Protein AF-A0AAE4SJR0-F1 (afdb_monomer)

Structure (mmCIF, N/CA/C/O backbone):
data_AF-A0AAE4SJR0-F1
#
_entry.id   AF-A0AAE4SJR0-F1
#
loop_
_atom_site.group_PDB
_atom_site.id
_atom_site.type_symbol
_atom_site.label_atom_id
_atom_site.label_alt_id
_atom_site.label_comp_id
_atom_site.label_asym_id
_atom_site.label_ent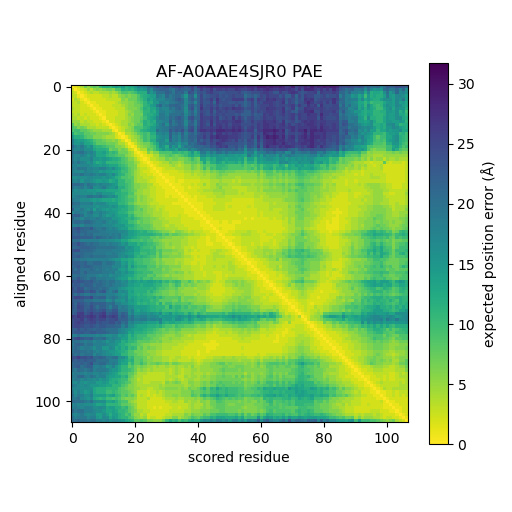ity_id
_atom_site.label_seq_id
_atom_site.pdbx_PDB_ins_code
_atom_site.Cartn_x
_atom_site.Cartn_y
_atom_site.Cartn_z
_atom_site.occupancy
_atom_site.B_iso_or_equiv
_atom_site.auth_seq_id
_atom_site.auth_comp_id
_atom_site.auth_asym_id
_atom_site.auth_atom_id
_atom_site.pdbx_PDB_model_num
ATOM 1 N N . MET A 1 1 ? 57.346 19.054 -20.041 1.00 61.75 1 MET A N 1
ATOM 2 C CA . MET A 1 1 ? 56.323 18.971 -18.970 1.00 61.75 1 MET A CA 1
ATOM 3 C C . MET A 1 1 ? 54.890 18.909 -19.512 1.00 61.75 1 MET A C 1
ATOM 5 O O . MET A 1 1 ? 54.200 17.954 -19.190 1.00 61.75 1 MET A O 1
ATOM 9 N N . ARG A 1 2 ? 54.453 19.810 -20.414 1.00 67.00 2 ARG A N 1
ATOM 10 C CA . ARG A 1 2 ? 53.078 19.798 -20.976 1.00 67.00 2 ARG A CA 1
ATOM 11 C C . ARG A 1 2 ? 52.681 18.487 -21.685 1.00 67.00 2 ARG A C 1
ATOM 13 O O . ARG A 1 2 ? 51.604 17.973 -21.429 1.00 67.00 2 ARG A O 1
ATOM 20 N N . LYS A 1 3 ? 53.568 17.889 -22.496 1.00 66.94 3 LYS A N 1
ATOM 21 C CA . LYS A 1 3 ? 53.302 16.610 -23.199 1.00 66.94 3 LYS A CA 1
ATOM 22 C C . LYS A 1 3 ? 53.139 15.403 -22.258 1.00 66.94 3 LYS A C 1
ATOM 24 O O . LYS A 1 3 ? 52.330 14.530 -22.532 1.00 66.94 3 LYS A O 1
ATOM 29 N N . ILE A 1 4 ? 53.881 15.382 -21.148 1.00 75.19 4 ILE A N 1
ATOM 30 C CA . ILE A 1 4 ? 53.828 14.305 -20.143 1.00 75.19 4 ILE A CA 1
ATOM 31 C C . ILE A 1 4 ? 52.524 14.401 -19.342 1.00 75.19 4 ILE A C 1
ATOM 33 O O . ILE A 1 4 ? 51.859 13.396 -19.136 1.00 75.19 4 ILE A O 1
ATOM 37 N N . SER A 1 5 ? 52.107 15.618 -18.977 1.00 74.00 5 SER A N 1
ATOM 38 C CA . SER A 1 5 ? 50.812 15.857 -18.327 1.00 74.00 5 SER A CA 1
ATOM 39 C C . SER A 1 5 ? 49.627 15.434 -19.209 1.00 74.00 5 SER A C 1
ATOM 41 O O . SER A 1 5 ? 48.727 14.762 -18.718 1.00 74.00 5 SER A O 1
ATOM 43 N N . PHE A 1 6 ? 49.661 15.719 -20.518 1.00 78.69 6 PHE A N 1
ATOM 44 C CA . PHE A 1 6 ? 48.641 15.231 -21.460 1.00 78.69 6 PHE A CA 1
ATOM 45 C C . PHE A 1 6 ? 48.591 13.696 -21.556 1.00 78.69 6 PHE A C 1
ATOM 47 O O . PHE A 1 6 ? 47.505 13.126 -21.612 1.00 78.69 6 PHE A O 1
ATOM 54 N N . LEU A 1 7 ? 49.748 13.027 -21.534 1.00 79.88 7 LEU A N 1
ATOM 55 C CA . LEU A 1 7 ? 49.841 11.563 -21.524 1.00 79.88 7 LEU A CA 1
ATOM 56 C C . LEU A 1 7 ? 49.235 10.952 -20.255 1.00 79.88 7 LEU A C 1
ATOM 58 O O . LEU A 1 7 ? 48.487 9.986 -20.352 1.00 79.88 7 LEU A O 1
ATOM 62 N N . PHE A 1 8 ? 49.493 11.543 -19.085 1.00 81.12 8 PHE A N 1
ATOM 63 C CA . PHE A 1 8 ? 48.879 11.099 -17.830 1.00 81.12 8 PHE A CA 1
ATOM 64 C C . PHE A 1 8 ? 47.358 11.299 -17.813 1.00 81.12 8 PHE A C 1
ATOM 66 O O . PHE A 1 8 ? 46.650 10.422 -17.332 1.00 81.12 8 PHE A O 1
ATOM 73 N N . ILE A 1 9 ? 46.846 12.399 -18.374 1.00 82.19 9 ILE A N 1
ATOM 74 C CA . ILE A 1 9 ? 45.397 12.654 -18.466 1.00 82.19 9 ILE A CA 1
ATOM 75 C C . ILE A 1 9 ? 44.715 11.640 -19.396 1.00 82.19 9 ILE A C 1
ATOM 77 O O . ILE A 1 9 ? 43.669 11.103 -19.043 1.00 82.19 9 ILE A O 1
ATOM 81 N N . LEU A 1 10 ? 45.316 11.334 -20.551 1.00 81.69 10 LEU A N 1
ATOM 82 C CA . LEU A 1 10 ? 44.796 10.322 -21.478 1.00 81.69 10 LEU A CA 1
ATOM 83 C C . LEU A 1 10 ? 44.815 8.915 -20.866 1.00 81.69 10 LEU A C 1
ATOM 85 O O . LEU A 1 10 ? 43.839 8.180 -21.001 1.00 81.69 10 LEU A O 1
ATOM 89 N N . LEU A 1 11 ? 45.887 8.561 -20.149 1.00 82.81 11 LEU A N 1
ATOM 90 C CA . LEU A 1 11 ? 45.973 7.285 -19.438 1.00 82.81 11 LEU A CA 1
ATOM 91 C C . LEU A 1 11 ? 44.891 7.192 -18.349 1.00 82.81 11 LEU A C 1
ATOM 93 O O . LEU A 1 11 ? 44.203 6.181 -18.249 1.00 82.81 11 LEU A O 1
ATOM 97 N N . PHE A 1 12 ? 44.678 8.267 -17.586 1.00 78.75 12 PHE A N 1
ATOM 98 C CA . PHE A 1 12 ? 43.661 8.317 -16.533 1.00 78.75 12 PHE A CA 1
ATOM 99 C C . PHE A 1 12 ? 42.233 8.196 -17.089 1.00 78.75 12 PHE A C 1
ATOM 101 O O . PHE A 1 12 ? 41.409 7.496 -16.509 1.00 78.75 12 PHE A O 1
ATOM 108 N N . PHE A 1 13 ? 41.951 8.794 -18.252 1.00 77.44 13 PHE A N 1
ATOM 109 C CA . PHE A 1 13 ? 40.648 8.671 -18.919 1.00 77.44 13 PHE A CA 1
ATOM 110 C C . PHE A 1 13 ? 40.364 7.252 -19.442 1.00 77.44 13 PHE A C 1
ATOM 112 O O . PHE A 1 13 ? 39.208 6.853 -19.527 1.00 77.44 13 PHE A O 1
ATOM 119 N N . SER A 1 14 ? 41.403 6.469 -19.758 1.00 77.69 14 SER A N 1
ATOM 120 C CA . SER A 1 14 ? 41.259 5.071 -20.202 1.00 77.69 14 SER A CA 1
ATOM 121 C C . SER A 1 14 ? 41.014 4.064 -19.068 1.00 77.69 14 SER A C 1
ATOM 123 O O . SER A 1 14 ? 40.608 2.937 -19.330 1.00 77.69 14 SER A O 1
ATOM 125 N N . LEU A 1 15 ? 41.235 4.470 -17.811 1.00 79.69 15 LEU A N 1
ATOM 126 C CA . LEU A 1 15 ? 41.018 3.653 -16.609 1.00 79.69 15 LEU A CA 1
ATOM 127 C C . LEU A 1 15 ? 39.615 3.823 -16.004 1.00 79.69 15 LEU A C 1
ATOM 129 O O . LEU A 1 15 ? 39.322 3.221 -14.971 1.00 79.69 15 LEU A O 1
ATOM 133 N N . VAL A 1 16 ? 38.746 4.632 -16.618 1.00 78.88 16 VAL A N 1
ATOM 134 C CA . VAL A 1 16 ? 37.369 4.811 -16.147 1.00 78.88 16 VAL A CA 1
ATOM 135 C C . VAL A 1 16 ? 36.545 3.579 -16.547 1.00 78.88 16 VAL A C 1
ATOM 137 O O . VAL A 1 16 ? 36.412 3.311 -17.743 1.00 78.88 16 VAL A O 1
ATOM 140 N N . PRO A 1 17 ? 35.984 2.811 -15.595 1.00 74.06 17 PRO A N 1
ATOM 141 C CA . PRO A 1 17 ? 35.117 1.688 -15.929 1.00 74.06 17 PRO A CA 1
ATOM 142 C C . PRO A 1 17 ? 33.855 2.192 -16.641 1.00 74.06 17 PRO A C 1
ATOM 144 O O . PRO A 1 17 ? 33.184 3.109 -16.165 1.00 74.06 17 PRO A O 1
ATOM 147 N N . GLN A 1 18 ? 33.529 1.593 -17.788 1.00 68.75 18 GLN A N 1
ATOM 148 C CA . GLN A 1 18 ? 32.285 1.878 -18.500 1.00 68.75 18 GLN A CA 1
ATOM 149 C C . GLN A 1 18 ? 31.124 1.201 -17.761 1.00 68.75 18 GLN A C 1
ATOM 151 O O . GLN A 1 18 ? 31.070 -0.025 -17.675 1.00 68.75 18 GLN A O 1
ATOM 156 N N . VAL A 1 19 ? 30.198 1.991 -17.215 1.00 68.12 19 VAL A N 1
ATOM 157 C CA . VAL A 1 19 ? 28.933 1.478 -16.673 1.00 68.12 19 VAL A CA 1
ATOM 158 C C . VAL A 1 19 ? 27.956 1.356 -17.837 1.00 68.12 19 VAL A C 1
ATOM 160 O O . VAL A 1 19 ? 27.576 2.358 -18.439 1.00 68.12 19 VAL A O 1
ATOM 163 N N . HIS A 1 20 ? 27.584 0.126 -18.179 1.00 68.00 20 HIS A N 1
ATOM 16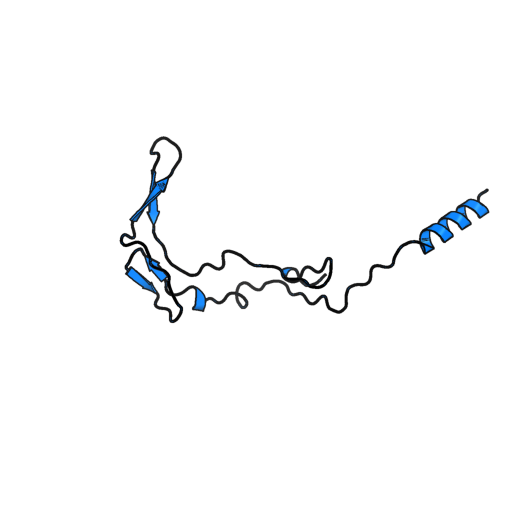4 C CA . HIS A 1 20 ? 26.528 -0.145 -19.148 1.00 68.00 20 HIS A CA 1
ATOM 165 C C . HIS A 1 20 ? 25.195 -0.270 -18.411 1.00 68.00 20 HIS A C 1
ATOM 167 O O . HIS A 1 20 ? 25.149 -0.844 -17.323 1.00 68.00 20 HIS A O 1
ATOM 173 N N . ALA A 1 21 ? 24.119 0.247 -19.008 1.00 70.06 21 ALA A N 1
ATOM 174 C CA . ALA A 1 21 ? 22.773 -0.084 -18.559 1.00 70.06 21 ALA A CA 1
ATOM 175 C C . ALA A 1 21 ? 22.585 -1.600 -18.701 1.00 70.06 21 ALA A C 1
ATOM 177 O O . ALA A 1 21 ? 22.848 -2.158 -19.772 1.00 70.06 21 ALA A O 1
ATOM 178 N N . ASP A 1 22 ? 22.192 -2.266 -17.618 1.00 78.44 22 ASP A N 1
ATOM 179 C CA . ASP A 1 22 ? 21.870 -3.687 -17.659 1.00 78.44 22 ASP A CA 1
ATOM 180 C C . ASP A 1 22 ? 20.678 -3.870 -18.612 1.00 78.44 22 ASP A C 1
ATOM 182 O O . ASP A 1 22 ? 19.628 -3.262 -18.389 1.00 78.44 22 ASP A O 1
ATOM 186 N N . PRO A 1 23 ? 20.800 -4.681 -19.678 1.00 81.75 23 PRO A N 1
ATOM 187 C CA . PRO A 1 23 ? 19.697 -4.907 -20.608 1.00 81.75 23 PRO A CA 1
ATOM 188 C C . PRO A 1 23 ? 18.487 -5.581 -19.944 1.00 81.75 23 PRO A C 1
ATOM 190 O O . PRO A 1 23 ? 17.411 -5.598 -20.531 1.00 81.75 23 PRO A O 1
ATOM 193 N N . SER A 1 24 ? 18.650 -6.144 -18.741 1.00 84.81 24 SER A N 1
ATOM 194 C CA . SER A 1 24 ? 17.559 -6.685 -17.929 1.00 84.81 24 SER A CA 1
ATOM 195 C C . SER A 1 24 ? 16.849 -5.640 -17.059 1.00 84.81 24 SER A C 1
ATOM 197 O O . SER A 1 24 ? 15.882 -5.984 -16.376 1.00 84.81 24 SER A O 1
ATOM 199 N N . CYS A 1 25 ? 17.294 -4.378 -17.073 1.00 86.81 25 CYS A N 1
ATOM 200 C CA . CYS A 1 25 ? 16.586 -3.287 -16.417 1.00 86.81 25 CYS A CA 1
ATOM 201 C C . CYS A 1 25 ? 15.323 -2.933 -17.206 1.00 86.81 25 CYS A C 1
ATOM 203 O O . CYS A 1 25 ? 15.336 -2.132 -18.138 1.00 86.81 25 CYS A O 1
ATOM 205 N N . GLU A 1 26 ? 14.220 -3.557 -16.815 1.00 88.06 26 GLU A N 1
ATOM 206 C CA . GLU A 1 26 ? 12.888 -3.227 -17.293 1.00 88.06 26 GLU A CA 1
ATOM 207 C C . GLU A 1 26 ? 12.112 -2.587 -16.143 1.00 88.06 26 GLU A C 1
ATOM 209 O O . GLU A 1 26 ? 11.917 -3.188 -15.085 1.00 88.06 26 GLU A O 1
ATOM 214 N N . GLY A 1 27 ? 11.694 -1.341 -16.337 1.00 88.94 27 GLY A N 1
ATOM 215 C CA . GLY A 1 27 ? 10.913 -0.608 -15.356 1.00 88.94 27 GLY A CA 1
ATOM 216 C C . GLY A 1 27 ? 9.832 0.219 -16.023 1.00 88.94 27 GLY A C 1
ATOM 217 O O . GLY A 1 27 ? 9.925 0.602 -17.187 1.00 88.94 27 GLY A O 1
ATOM 218 N N . ARG A 1 28 ? 8.780 0.497 -15.264 1.00 90.88 28 ARG A N 1
ATOM 219 C CA . ARG A 1 28 ? 7.677 1.355 -15.680 1.00 90.88 28 ARG A CA 1
ATOM 220 C C . ARG A 1 28 ? 7.221 2.174 -14.493 1.00 90.88 28 ARG A C 1
ATOM 222 O O . ARG A 1 28 ? 7.224 1.695 -13.363 1.00 90.88 28 ARG A O 1
ATOM 229 N N . PHE A 1 29 ? 6.800 3.402 -14.757 1.00 91.81 29 PHE A N 1
ATOM 230 C CA . PHE A 1 29 ? 6.199 4.203 -13.707 1.00 91.81 29 PHE A CA 1
ATOM 231 C C . PHE A 1 29 ? 4.885 3.561 -13.250 1.00 91.81 29 PHE A C 1
ATOM 233 O O . PHE A 1 29 ? 4.092 3.080 -14.067 1.00 91.81 29 PHE A O 1
ATOM 240 N N . VAL A 1 30 ? 4.674 3.550 -11.939 1.00 92.56 30 VAL A N 1
ATOM 241 C CA . VAL A 1 30 ? 3.485 2.968 -11.316 1.00 92.56 30 VAL A CA 1
ATOM 242 C C . VAL A 1 30 ? 2.239 3.733 -11.745 1.00 92.56 30 VAL A C 1
ATOM 244 O O . VAL A 1 30 ? 2.159 4.955 -11.617 1.00 92.56 30 VAL A O 1
ATOM 247 N N . ASN A 1 31 ? 1.228 3.004 -12.202 1.00 92.38 31 ASN A N 1
ATOM 248 C CA . ASN A 1 31 ? -0.091 3.531 -12.491 1.00 92.38 31 ASN A CA 1
ATOM 249 C C . ASN A 1 31 ? -1.068 3.122 -11.375 1.00 92.38 31 ASN A C 1
ATOM 251 O O . ASN A 1 31 ? -1.539 1.982 -11.355 1.00 92.38 31 ASN A O 1
ATOM 255 N N . PRO A 1 32 ? -1.456 4.045 -10.476 1.00 90.50 32 PRO A N 1
ATOM 256 C CA . PRO A 1 32 ? -2.343 3.722 -9.361 1.00 90.50 32 PRO A CA 1
ATOM 257 C C . PRO A 1 32 ? -3.743 3.283 -9.816 1.00 90.50 32 PRO A C 1
ATOM 259 O O . PRO A 1 32 ? -4.459 2.648 -9.052 1.00 90.50 32 PRO A O 1
ATOM 262 N N . ILE A 1 33 ? -4.154 3.585 -11.051 1.00 93.06 33 ILE A N 1
ATOM 263 C CA . ILE A 1 33 ? -5.469 3.197 -11.572 1.00 93.06 33 ILE A CA 1
ATOM 264 C C . ILE A 1 33 ? -5.479 1.721 -11.977 1.00 93.06 33 ILE A C 1
ATOM 266 O O . ILE A 1 33 ? -6.441 1.019 -11.678 1.00 93.06 33 ILE A O 1
ATOM 270 N N . THR A 1 34 ? -4.427 1.245 -12.648 1.00 92.94 34 THR A N 1
ATOM 271 C CA . THR A 1 34 ? -4.406 -0.099 -13.252 1.00 92.94 34 THR A CA 1
ATOM 272 C C . THR A 1 34 ? -3.603 -1.122 -12.461 1.00 92.94 34 THR A C 1
ATOM 274 O O . THR A 1 34 ? -3.895 -2.309 -12.559 1.00 92.94 34 THR A O 1
ATOM 277 N N . ASP A 1 35 ? -2.600 -0.689 -11.694 1.00 90.81 35 ASP A N 1
ATOM 278 C CA . ASP A 1 35 ? -1.689 -1.597 -10.980 1.00 90.81 35 ASP A CA 1
ATOM 279 C C . ASP A 1 35 ? -2.179 -1.953 -9.580 1.00 90.81 35 ASP A C 1
ATOM 281 O O . ASP A 1 35 ? -1.757 -2.951 -8.997 1.00 90.81 35 ASP A O 1
ATOM 285 N N . VAL A 1 36 ? -3.083 -1.143 -9.033 1.00 91.81 36 VAL A N 1
ATOM 286 C CA . VAL A 1 36 ? -3.736 -1.425 -7.761 1.00 91.81 36 VAL A CA 1
ATOM 287 C C . VAL A 1 36 ? -4.939 -2.320 -8.023 1.00 91.81 36 VAL A C 1
ATOM 289 O O . VAL A 1 36 ? -5.825 -2.000 -8.817 1.00 91.81 36 VAL A O 1
ATOM 292 N N . CYS A 1 37 ? -5.014 -3.441 -7.312 1.00 91.56 37 CYS A N 1
ATOM 293 C CA . CYS A 1 37 ? -6.209 -4.268 -7.333 1.00 91.56 37 CYS A CA 1
ATOM 294 C C . CYS A 1 37 ? -7.332 -3.597 -6.521 1.00 91.56 37 CYS A C 1
ATOM 296 O O . CYS A 1 37 ? -7.505 -3.863 -5.336 1.00 91.56 37 CYS A O 1
ATOM 298 N N . TRP A 1 38 ? -8.141 -2.750 -7.160 1.00 92.38 38 TRP A N 1
ATOM 299 C CA . TRP A 1 38 ? -9.259 -2.056 -6.501 1.00 92.38 38 TRP A CA 1
ATOM 300 C C . TRP A 1 38 ? -10.366 -2.996 -6.017 1.00 92.38 38 TRP A C 1
ATOM 302 O O . TRP A 1 38 ? -10.978 -2.759 -4.980 1.00 92.38 38 TRP A O 1
ATOM 312 N N . ARG A 1 39 ? -10.581 -4.116 -6.721 1.00 92.88 39 ARG A N 1
ATOM 313 C CA . ARG A 1 39 ? -11.445 -5.206 -6.236 1.00 92.88 39 ARG A CA 1
ATOM 314 C C . ARG A 1 39 ? -10.890 -5.819 -4.949 1.00 92.88 39 ARG A C 1
ATOM 316 O O . ARG A 1 39 ? -11.671 -6.339 -4.157 1.00 92.88 39 ARG A O 1
ATOM 323 N N . CYS A 1 40 ? -9.572 -5.751 -4.746 1.00 93.38 40 CYS A N 1
ATOM 324 C CA . CYS A 1 40 ? -8.938 -6.380 -3.606 1.00 93.38 40 CYS A CA 1
ATOM 325 C C . CYS A 1 40 ? -9.147 -5.646 -2.296 1.00 93.38 40 CYS A C 1
ATOM 327 O O . CYS A 1 40 ? -9.025 -6.288 -1.270 1.00 93.38 40 CYS A O 1
ATOM 329 N N . ILE A 1 41 ? -9.544 -4.370 -2.332 1.00 94.00 41 ILE A N 1
ATOM 330 C CA . ILE A 1 41 ? -9.890 -3.585 -1.139 1.00 94.00 41 ILE A CA 1
ATOM 331 C C . ILE A 1 41 ? -10.973 -4.275 -0.304 1.00 94.00 41 ILE A C 1
ATOM 333 O O . ILE A 1 41 ? -11.012 -4.118 0.912 1.00 94.00 41 ILE A O 1
ATOM 337 N N . PHE A 1 42 ? -11.840 -5.058 -0.941 1.00 95.00 42 PHE A N 1
ATOM 338 C CA . PHE A 1 42 ? -12.929 -5.748 -0.273 1.00 95.00 42 PHE A CA 1
ATOM 339 C C . PHE A 1 42 ? -12.504 -7.098 0.329 1.00 95.00 42 PHE A C 1
ATOM 341 O O . PHE A 1 42 ? -11.646 -7.775 -0.238 1.00 95.00 42 PHE A O 1
ATOM 348 N N . PRO A 1 43 ? -13.174 -7.553 1.404 1.00 95.00 43 PRO A N 1
ATOM 349 C CA . PRO A 1 43 ? -14.350 -6.938 2.038 1.00 95.00 43 PRO A CA 1
ATOM 350 C C . PRO A 1 43 ? -14.027 -5.684 2.866 1.00 95.00 43 PRO A C 1
ATOM 352 O O . PRO A 1 43 ? -12.959 -5.571 3.451 1.00 95.00 43 PRO A O 1
ATOM 355 N N . LEU A 1 44 ? -14.976 -4.741 2.892 1.00 94.94 44 LEU A N 1
ATOM 356 C CA . LEU A 1 44 ? -14.907 -3.516 3.695 1.00 94.94 44 LEU A CA 1
ATOM 357 C C . LEU A 1 44 ? -15.822 -3.670 4.913 1.00 94.94 44 LEU A C 1
ATOM 359 O O . LEU A 1 44 ? -17.017 -3.949 4.757 1.00 94.94 44 LEU A O 1
ATOM 363 N N . SER A 1 45 ? -15.293 -3.453 6.112 1.00 94.56 45 SER A N 1
ATOM 364 C CA . SER A 1 45 ? -16.017 -3.612 7.374 1.00 94.56 45 SER A CA 1
ATOM 365 C C . SER A 1 45 ? -15.849 -2.410 8.304 1.00 94.56 45 SER A C 1
ATOM 367 O O . SER A 1 45 ? -14.845 -1.700 8.273 1.00 94.56 45 SER A O 1
ATOM 369 N N . LEU A 1 46 ? -16.866 -2.184 9.138 1.00 94.75 46 LEU A N 1
ATOM 370 C CA . LEU A 1 46 ? -16.846 -1.258 10.267 1.00 94.75 46 LEU A CA 1
ATOM 371 C C . LEU A 1 46 ? -17.119 -2.056 11.541 1.00 94.75 46 LEU A C 1
ATOM 373 O O . LEU A 1 46 ? -18.255 -2.455 11.816 1.00 94.75 46 LEU A O 1
ATOM 377 N N . GLY A 1 47 ? -16.067 -2.327 12.311 1.00 93.38 47 GLY A N 1
ATOM 378 C CA . GLY A 1 47 ? -16.120 -3.333 13.367 1.00 93.38 47 GLY A CA 1
ATOM 379 C C . GLY A 1 47 ? -16.559 -4.694 12.810 1.00 93.38 47 GLY A C 1
ATOM 380 O O . GLY A 1 47 ? -15.990 -5.191 11.843 1.00 93.38 47 GLY A O 1
ATOM 381 N N . SER A 1 48 ? -17.604 -5.286 13.388 1.00 90.94 48 SER A N 1
ATOM 382 C CA . SER A 1 48 ? -18.137 -6.591 12.963 1.00 90.94 48 SER A CA 1
ATOM 383 C C . SER A 1 48 ? -19.102 -6.523 11.772 1.00 90.94 48 SER A C 1
ATOM 385 O O . SER A 1 48 ? -19.534 -7.561 11.269 1.00 90.94 48 SER A O 1
ATOM 387 N N . VAL A 1 49 ? -19.456 -5.321 11.307 1.00 92.62 49 VAL A N 1
ATOM 388 C CA . VAL A 1 49 ? -20.434 -5.128 10.232 1.00 92.62 49 VAL A CA 1
ATOM 389 C C . VAL A 1 49 ? -19.716 -4.989 8.894 1.00 92.62 49 VAL A C 1
ATOM 391 O O . VAL A 1 49 ? -18.971 -4.037 8.679 1.00 92.62 49 VAL A O 1
ATOM 394 N N . GLN A 1 50 ? -19.980 -5.904 7.963 1.00 92.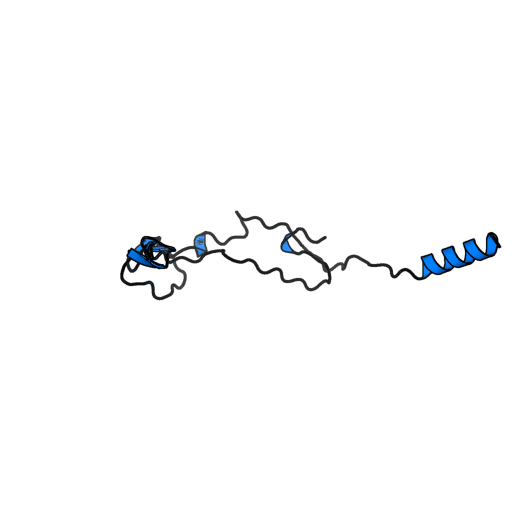25 50 GLN A N 1
ATOM 395 C CA . GLN A 1 50 ? -19.520 -5.778 6.578 1.00 92.25 50 GLN A CA 1
ATOM 396 C C . GLN A 1 50 ? -20.386 -4.759 5.828 1.00 92.25 50 GLN A C 1
ATOM 398 O O . GLN A 1 50 ? -21.592 -4.950 5.673 1.00 92.25 50 GLN A O 1
ATOM 403 N N . VAL A 1 51 ? -19.763 -3.683 5.350 1.00 94.50 51 VAL A N 1
ATOM 404 C CA . VAL A 1 51 ? -20.408 -2.612 4.569 1.00 94.50 51 VAL A CA 1
ATOM 405 C C . VAL A 1 51 ? -20.132 -2.738 3.068 1.00 94.50 51 VAL A C 1
ATOM 407 O O . VAL A 1 51 ? -20.890 -2.212 2.257 1.00 94.50 51 VAL A O 1
ATOM 410 N N . GLY A 1 52 ? -19.086 -3.474 2.685 1.00 93.94 52 GLY A N 1
ATOM 411 C CA . GLY A 1 52 ? -18.770 -3.811 1.301 1.00 93.94 52 GLY A CA 1
ATOM 412 C C . GLY A 1 52 ? -18.411 -5.285 1.174 1.00 93.94 52 GLY A C 1
ATOM 413 O O . GLY A 1 52 ? -17.512 -5.768 1.860 1.00 93.94 52 GLY A O 1
ATOM 414 N N . LYS A 1 53 ? -19.112 -6.005 0.297 1.00 92.62 53 LYS A N 1
ATOM 415 C CA . LYS A 1 53 ? -18.854 -7.429 0.052 1.00 92.62 53 LYS A CA 1
ATOM 416 C C . LYS A 1 53 ? -17.611 -7.605 -0.818 1.00 92.62 53 LYS A C 1
ATOM 418 O O . LYS A 1 53 ? -17.408 -6.847 -1.762 1.00 92.62 53 LYS A O 1
ATOM 423 N N . GLY A 1 54 ? -16.826 -8.632 -0.522 1.00 91.94 54 GLY A N 1
ATOM 424 C CA . GLY A 1 54 ? -15.690 -9.072 -1.322 1.00 91.94 54 GLY A CA 1
ATOM 425 C C . GLY A 1 54 ? -15.550 -10.583 -1.250 1.00 91.94 54 GLY A C 1
ATOM 426 O O . GLY A 1 54 ? -16.009 -11.201 -0.294 1.00 91.94 54 GLY A O 1
ATOM 427 N N . ASP A 1 55 ? -14.909 -11.160 -2.262 1.00 91.81 55 ASP A N 1
ATOM 428 C CA . ASP A 1 55 ? -14.690 -12.611 -2.348 1.00 91.81 55 ASP A CA 1
ATOM 429 C C . ASP A 1 55 ? -13.320 -13.026 -1.781 1.00 91.81 55 ASP A C 1
ATOM 431 O O . ASP A 1 55 ? -12.930 -14.190 -1.861 1.00 91.81 55 ASP A O 1
ATOM 435 N N . LEU A 1 56 ? -12.550 -12.062 -1.274 1.00 92.06 56 LEU A N 1
ATOM 436 C CA . LEU A 1 56 ? -11.211 -12.280 -0.742 1.00 92.06 56 LEU A CA 1
ATOM 437 C C . LEU A 1 56 ? -11.250 -12.620 0.748 1.00 92.06 56 LEU A C 1
ATOM 439 O O . LEU A 1 56 ? -12.196 -12.241 1.443 1.00 92.06 56 LEU A O 1
ATOM 443 N N . PRO A 1 57 ? -10.221 -13.326 1.247 1.00 90.88 57 PRO A N 1
ATOM 444 C CA . PRO A 1 57 ? -10.115 -13.625 2.664 1.00 90.88 57 PRO A CA 1
ATOM 445 C C . PRO A 1 57 ? -9.994 -12.339 3.486 1.00 90.88 57 PRO A C 1
ATOM 447 O O . PRO A 1 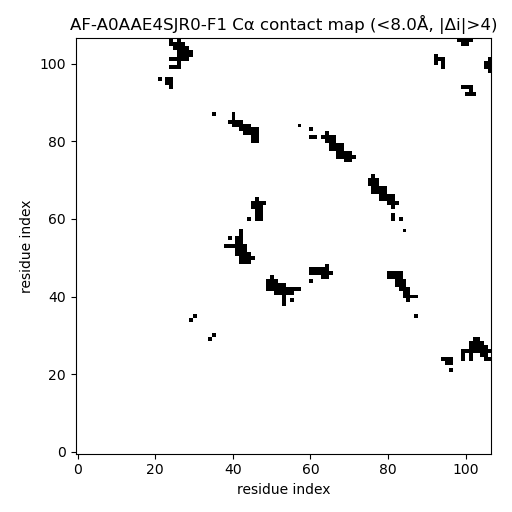57 ? -9.290 -11.402 3.105 1.00 90.88 57 PRO A O 1
ATOM 450 N N . ASP A 1 58 ? -10.660 -12.338 4.636 1.00 90.62 58 ASP A N 1
ATOM 451 C CA . ASP A 1 58 ? -10.620 -11.269 5.630 1.00 90.62 58 ASP A CA 1
ATOM 452 C C . ASP A 1 58 ? -10.063 -11.808 6.948 1.00 90.62 58 ASP A C 1
ATOM 454 O O . ASP A 1 58 ? -10.137 -13.006 7.243 1.00 90.62 58 ASP A O 1
ATOM 458 N N . THR A 1 59 ? -9.510 -10.910 7.749 1.00 89.12 59 THR A N 1
ATOM 459 C CA . THR A 1 59 ? -9.077 -11.208 9.111 1.00 89.12 59 THR A CA 1
ATOM 460 C C . THR A 1 59 ? -10.224 -10.981 10.098 1.00 89.12 59 THR A C 1
ATOM 462 O O . THR A 1 59 ? -11.279 -10.446 9.758 1.00 89.12 59 THR A O 1
ATOM 465 N N . SER A 1 60 ? -10.055 -11.411 11.350 1.00 91.75 60 SER A N 1
ATOM 466 C CA . SER A 1 60 ? -11.070 -11.153 12.374 1.00 91.75 60 SER A CA 1
ATOM 467 C C . SER A 1 60 ? -11.106 -9.664 12.720 1.00 91.75 60 SER A C 1
ATOM 469 O O . SER A 1 60 ? -10.215 -9.162 13.404 1.00 91.75 60 SER A O 1
ATOM 471 N N . ASN A 1 61 ? -12.173 -8.980 12.313 1.00 92.31 61 ASN A N 1
ATOM 472 C CA . ASN A 1 61 ? -12.381 -7.575 12.643 1.00 92.31 61 ASN A CA 1
ATOM 473 C C . ASN A 1 61 ? -12.865 -7.380 14.097 1.00 92.31 61 ASN A C 1
ATOM 475 O O . ASN A 1 61 ? -13.504 -8.272 14.668 1.00 92.31 61 ASN A O 1
ATOM 479 N N . PRO A 1 62 ? -12.585 -6.220 14.725 1.00 92.56 62 PRO A N 1
ATOM 480 C CA . PRO A 1 62 ? -13.068 -5.908 16.069 1.00 92.56 62 PRO A CA 1
ATOM 481 C C . PRO A 1 62 ? -14.598 -5.942 16.174 1.00 92.56 62 PRO A C 1
ATOM 483 O O . PRO A 1 62 ? -15.295 -5.535 15.256 1.00 92.56 62 PRO A O 1
ATOM 486 N N . GLY A 1 63 ? -15.148 -6.345 17.324 1.00 92.31 63 GLY A N 1
ATOM 487 C CA . GLY A 1 63 ? -16.606 -6.424 17.502 1.00 92.31 63 GLY A CA 1
ATOM 488 C C . GLY A 1 63 ? -17.329 -5.071 17.400 1.00 92.31 63 GLY A C 1
ATOM 489 O O . GLY A 1 63 ? -18.398 -4.989 16.793 1.00 92.31 63 GLY A O 1
ATOM 490 N N . SER A 1 64 ? -16.732 -4.014 17.964 1.00 92.81 64 SER A N 1
ATOM 491 C CA . SER A 1 64 ? -17.269 -2.645 17.969 1.00 92.81 64 SER A CA 1
ATOM 492 C C . SER A 1 64 ? -16.612 -1.784 16.882 1.00 92.81 64 SER A C 1
ATOM 494 O O . SER A 1 64 ? -15.381 -1.782 16.796 1.00 92.81 64 SER A O 1
ATOM 496 N N . PRO A 1 65 ? -17.388 -0.999 16.108 1.00 93.00 65 PRO A N 1
ATOM 497 C CA . PRO A 1 65 ? -16.839 -0.024 15.170 1.00 93.00 65 PRO A CA 1
ATOM 498 C C . PRO A 1 65 ? -16.151 1.141 15.891 1.00 93.00 65 PRO A C 1
ATOM 500 O O . PRO A 1 65 ? -15.163 1.662 15.391 1.00 93.00 65 PRO A O 1
ATOM 503 N N . LEU A 1 66 ? -16.629 1.544 17.072 1.00 94.50 66 LEU A N 1
ATOM 504 C CA . LEU A 1 66 ? -16.008 2.614 17.850 1.00 94.50 66 LEU A CA 1
ATOM 505 C C . LEU A 1 66 ? -14.831 2.058 18.657 1.00 94.50 66 LEU A C 1
ATOM 507 O O . LEU A 1 66 ? -15.004 1.112 19.430 1.00 94.50 66 LEU A O 1
ATOM 511 N N . GLN A 1 67 ? -13.662 2.680 18.505 1.00 92.44 67 GLN A N 1
ATOM 512 C CA . GLN A 1 67 ? -12.457 2.392 19.281 1.00 92.44 67 GLN A CA 1
ATOM 513 C C . GLN A 1 67 ? -11.912 3.653 19.949 1.00 92.44 67 GLN A C 1
ATOM 515 O O . GLN A 1 67 ? -12.193 4.768 19.521 1.00 92.44 67 GLN A O 1
ATOM 520 N N . LEU A 1 68 ? -11.129 3.486 21.014 1.00 93.81 68 LEU A N 1
ATOM 521 C CA . LEU A 1 68 ? -10.426 4.584 21.673 1.00 93.81 68 LEU A CA 1
ATOM 522 C C . LEU A 1 68 ? -8.937 4.462 21.361 1.00 93.81 68 LEU A C 1
ATOM 524 O O . LEU A 1 68 ? -8.287 3.508 21.782 1.00 93.81 68 LEU A O 1
ATOM 528 N N . CYS A 1 69 ? -8.403 5.421 20.610 1.00 90.75 69 CYS A N 1
ATOM 529 C CA . CYS A 1 69 ? -6.984 5.473 20.276 1.00 90.75 69 CYS A CA 1
ATOM 530 C C . CYS A 1 69 ? -6.248 6.407 21.248 1.00 90.75 69 CYS A C 1
ATOM 532 O O . CYS A 1 69 ? -6.802 7.450 21.608 1.00 90.75 69 CYS A O 1
ATOM 534 N N . PRO A 1 70 ? -4.992 6.109 21.620 1.00 93.38 70 PRO A N 1
ATOM 535 C CA . PRO A 1 70 ? -4.166 7.034 22.388 1.00 93.38 70 PRO A CA 1
ATOM 536 C C . PRO A 1 70 ? -4.005 8.380 21.670 1.00 93.38 70 PRO A C 1
ATOM 538 O O . PRO A 1 70 ? -3.816 8.432 20.451 1.00 93.38 70 PRO A O 1
ATOM 541 N N . ALA A 1 71 ? -4.079 9.470 22.428 1.00 93.44 71 ALA A N 1
ATOM 542 C CA . ALA A 1 71 ? -3.897 10.832 21.940 1.00 93.44 71 ALA A CA 1
ATOM 543 C C . ALA A 1 71 ? -3.056 11.653 22.936 1.00 93.44 71 ALA A C 1
ATOM 545 O O . ALA A 1 71 ? -3.000 11.309 24.117 1.00 93.44 71 ALA A O 1
ATOM 546 N N . PRO A 1 72 ? -2.390 12.733 22.497 1.00 91.56 72 PRO A N 1
ATOM 547 C CA . PRO A 1 72 ? -1.708 13.645 23.413 1.00 91.56 72 PRO A CA 1
ATOM 548 C C . PRO A 1 72 ? -2.697 14.398 24.341 1.00 91.56 72 PRO A C 1
ATOM 550 O O . PRO A 1 72 ? -3.911 14.377 24.107 1.00 91.56 72 PRO A O 1
ATOM 553 N N . PRO A 1 73 ? -2.205 15.063 25.409 1.00 91.62 73 PRO A N 1
ATOM 554 C CA . PRO A 1 73 ? -3.030 15.845 26.340 1.00 91.62 73 PRO A CA 1
ATOM 555 C C . PRO A 1 73 ? -3.871 16.920 25.624 1.00 91.62 73 PRO A C 1
ATOM 557 O O . PRO A 1 73 ? -3.437 17.416 24.582 1.00 91.62 73 PRO A O 1
ATOM 560 N N . PRO A 1 74 ? -5.036 17.336 26.168 1.00 88.56 74 PRO A N 1
ATOM 561 C CA . PRO A 1 74 ? -5.524 17.106 27.538 1.00 88.56 74 PRO A CA 1
ATOM 562 C C . PRO A 1 74 ? -6.470 15.906 27.728 1.00 88.56 74 PRO A C 1
ATOM 564 O O . PRO A 1 74 ? -6.781 15.565 28.864 1.00 88.56 74 PRO A O 1
ATOM 567 N N . ILE A 1 75 ? -6.940 15.269 26.650 1.00 86.56 75 ILE A N 1
ATOM 568 C CA . ILE A 1 75 ? -7.995 14.235 26.719 1.00 86.56 75 ILE A CA 1
ATOM 569 C C . ILE A 1 75 ? -7.409 12.810 26.735 1.00 86.56 75 ILE A C 1
ATOM 571 O O . ILE A 1 75 ? -8.105 11.874 27.112 1.00 86.56 75 ILE A O 1
ATOM 575 N N . PHE A 1 76 ? -6.125 12.630 26.387 1.00 91.56 76 PHE A N 1
ATOM 576 C CA . PHE A 1 76 ? -5.370 11.356 26.363 1.00 91.56 76 PHE A CA 1
ATOM 577 C C . PHE A 1 76 ? -5.931 10.232 25.470 1.00 91.56 76 PHE A C 1
ATOM 579 O O . PHE A 1 76 ? -5.228 9.269 25.160 1.00 91.56 76 PHE A O 1
ATOM 586 N N . VAL A 1 77 ? -7.171 10.356 25.006 1.00 94.12 77 VAL A N 1
ATOM 587 C CA . VAL A 1 77 ? -7.852 9.432 24.105 1.00 94.12 77 VAL A CA 1
ATOM 588 C C . VAL A 1 77 ? -8.564 10.208 23.005 1.00 94.12 77 VAL A C 1
ATOM 590 O O . VAL A 1 77 ? -9.027 11.330 23.208 1.00 94.12 77 VAL A O 1
ATOM 593 N N . ARG A 1 78 ? -8.673 9.599 21.827 1.00 94.25 78 ARG A N 1
ATOM 594 C CA . ARG A 1 78 ? -9.517 10.085 20.735 1.00 94.25 78 ARG A CA 1
ATOM 595 C C . ARG A 1 78 ? -10.436 8.963 20.251 1.00 94.25 78 ARG A C 1
ATOM 597 O O . ARG A 1 78 ? -9.966 7.827 20.137 1.00 94.25 78 ARG A O 1
ATOM 604 N N . PRO A 1 79 ? -11.715 9.253 19.960 1.00 93.00 79 PRO A N 1
ATOM 605 C CA . PRO A 1 79 ? -12.572 8.291 19.287 1.00 93.00 79 PRO A CA 1
ATOM 606 C C . PRO A 1 79 ? -11.991 7.985 17.902 1.00 93.00 79 PRO A C 1
ATOM 608 O O . PRO A 1 79 ? -11.631 8.888 17.147 1.00 93.00 79 PRO A O 1
ATOM 611 N N . GLY A 1 80 ? -11.869 6.702 17.601 1.00 93.75 80 GLY A N 1
ATOM 612 C CA . GLY A 1 80 ? -11.422 6.147 16.335 1.00 93.75 80 GLY A CA 1
ATOM 613 C C . GLY A 1 80 ? -12.444 5.152 15.798 1.00 93.75 80 GLY A C 1
ATOM 614 O O . GLY A 1 80 ? -13.370 4.742 16.502 1.00 93.75 80 GLY A O 1
ATOM 615 N N . LEU A 1 81 ? -12.268 4.772 14.539 1.00 93.62 81 LEU A N 1
ATOM 616 C CA . LEU A 1 81 ? -13.134 3.829 13.847 1.00 93.62 81 LEU A CA 1
ATOM 617 C C . LEU A 1 81 ? -12.320 2.583 13.490 1.00 93.62 81 LEU A C 1
ATOM 619 O O . LEU A 1 81 ? -11.256 2.699 12.886 1.00 93.62 81 LEU A O 1
ATOM 623 N N . ALA A 1 82 ? -12.814 1.404 13.861 1.00 94.12 82 ALA A N 1
ATOM 624 C CA . ALA A 1 82 ? -12.286 0.135 13.379 1.00 94.12 82 ALA A CA 1
ATOM 625 C C . ALA A 1 82 ? -12.774 -0.084 11.946 1.00 94.12 82 ALA A C 1
ATOM 627 O O . ALA A 1 82 ? -13.925 -0.470 11.742 1.00 94.12 82 ALA A O 1
ATOM 628 N N . ILE A 1 83 ? -11.907 0.188 10.973 1.00 94.00 83 ILE A N 1
ATOM 629 C CA . ILE A 1 83 ? -12.169 -0.026 9.549 1.00 94.00 83 ILE A CA 1
ATOM 630 C C . ILE A 1 83 ? -11.309 -1.204 9.092 1.00 94.00 83 ILE A C 1
ATOM 632 O O . ILE A 1 83 ? -10.088 -1.142 9.225 1.00 94.00 83 ILE A O 1
ATOM 636 N N . GLY A 1 84 ? -11.934 -2.259 8.575 1.00 93.38 84 GLY A N 1
ATOM 637 C CA . GLY A 1 84 ? -11.242 -3.407 7.987 1.00 93.38 84 GLY A CA 1
ATOM 638 C C . GLY A 1 84 ? -11.346 -3.376 6.468 1.00 93.38 84 GLY A C 1
ATOM 639 O O . GLY A 1 84 ? -12.447 -3.233 5.939 1.00 93.38 84 GLY A O 1
ATOM 640 N N . TYR A 1 85 ? -10.208 -3.442 5.780 1.00 94.31 85 TYR A N 1
ATOM 641 C CA . TYR A 1 85 ? -10.090 -3.556 4.324 1.00 94.31 85 TYR A CA 1
ATOM 642 C C . TYR A 1 85 ? -8.643 -3.884 3.945 1.00 94.31 85 TYR A C 1
ATOM 644 O O . TYR A 1 85 ? -7.721 -3.675 4.735 1.00 94.31 85 TYR A O 1
ATOM 652 N N . TRP A 1 86 ? -8.429 -4.357 2.721 1.00 92.62 86 TRP A N 1
ATOM 653 C CA . TRP A 1 86 ? -7.079 -4.522 2.182 1.00 92.62 86 TRP A CA 1
ATOM 654 C C . TRP A 1 86 ? -6.558 -3.192 1.647 1.00 92.62 86 TRP A C 1
ATOM 656 O O . TRP A 1 86 ? -6.963 -2.721 0.582 1.00 92.62 86 TRP A O 1
ATOM 666 N N . GLU A 1 87 ? -5.643 -2.581 2.389 1.00 91.31 87 GLU A N 1
ATOM 667 C CA . GLU A 1 87 ? -5.021 -1.326 1.991 1.00 91.31 87 GLU A CA 1
ATOM 668 C C . GLU A 1 87 ? -3.802 -1.544 1.078 1.00 91.31 87 GLU A C 1
ATOM 670 O O . GLU A 1 87 ? -2.896 -2.312 1.414 1.00 91.31 87 GLU A O 1
ATOM 675 N N . PRO A 1 88 ? -3.701 -0.829 -0.058 1.00 85.75 88 PRO A N 1
ATOM 676 C CA . PRO A 1 88 ? -2.462 -0.735 -0.822 1.00 85.75 88 PRO A CA 1
ATOM 677 C C . PRO A 1 88 ? -1.502 0.242 -0.120 1.00 85.75 88 PRO A C 1
ATOM 679 O O . PRO A 1 88 ? -1.163 1.296 -0.653 1.00 85.75 88 PRO A O 1
ATOM 682 N N . MET A 1 89 ? -1.108 -0.076 1.118 1.00 86.38 89 MET A N 1
ATOM 683 C CA . MET A 1 89 ? -0.305 0.815 1.969 1.00 86.38 89 MET A CA 1
ATOM 684 C C . MET A 1 89 ? 1.186 0.816 1.619 1.00 86.38 89 MET A C 1
ATOM 686 O O . MET A 1 89 ? 1.917 1.728 2.000 1.00 86.38 89 MET A O 1
ATOM 690 N N . ALA A 1 90 ? 1.651 -0.229 0.940 1.00 87.19 90 ALA A N 1
ATOM 691 C CA . ALA A 1 90 ? 3.057 -0.433 0.654 1.00 87.19 90 ALA A CA 1
ATOM 692 C C . ALA A 1 90 ? 3.239 -1.016 -0.743 1.00 87.19 90 ALA A C 1
ATOM 694 O O . ALA A 1 90 ? 2.463 -1.853 -1.205 1.00 87.19 90 ALA A O 1
ATOM 695 N N . MET A 1 91 ? 4.311 -0.576 -1.388 1.00 86.31 91 MET A N 1
ATOM 696 C CA . MET A 1 91 ? 4.783 -1.097 -2.656 1.00 86.31 91 MET A CA 1
ATOM 697 C C . MET A 1 91 ? 6.230 -1.531 -2.476 1.00 86.31 91 MET A C 1
ATOM 699 O O . MET A 1 91 ? 7.012 -0.849 -1.814 1.00 86.31 91 MET A O 1
ATOM 703 N N . THR A 1 92 ? 6.578 -2.684 -3.033 1.00 88.31 92 THR A N 1
ATOM 704 C CA . THR A 1 92 ? 7.934 -3.224 -2.954 1.00 88.31 92 THR A CA 1
ATOM 705 C C . THR A 1 92 ? 8.577 -3.165 -4.330 1.00 88.31 92 THR A C 1
ATOM 707 O O . THR A 1 92 ? 8.098 -3.794 -5.270 1.00 88.31 92 THR A O 1
ATOM 710 N N . ASP A 1 93 ? 9.675 -2.424 -4.434 1.00 88.62 93 ASP A N 1
ATOM 711 C CA . ASP A 1 93 ? 10.560 -2.438 -5.595 1.00 88.62 93 ASP A CA 1
ATOM 712 C C . ASP A 1 93 ? 11.475 -3.664 -5.536 1.00 88.62 93 ASP A C 1
ATOM 714 O O . ASP A 1 93 ? 12.305 -3.791 -4.634 1.00 88.62 93 ASP A O 1
ATOM 718 N N . VAL A 1 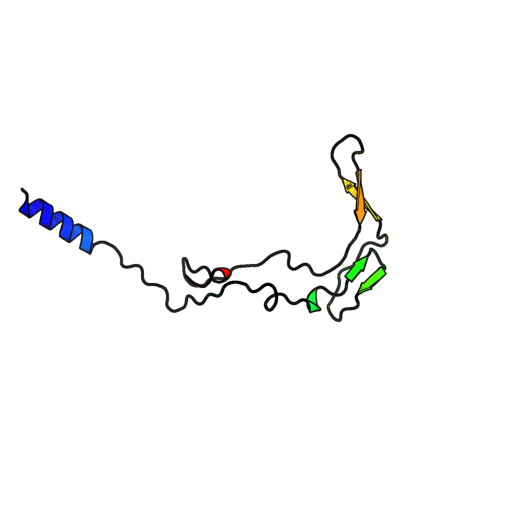94 ? 11.336 -4.573 -6.504 1.00 87.81 94 VAL A N 1
ATOM 719 C CA . VAL A 1 94 ? 12.211 -5.745 -6.647 1.00 87.81 94 VAL A CA 1
ATOM 720 C C . VAL A 1 94 ? 12.994 -5.610 -7.945 1.00 87.81 94 VAL A C 1
ATOM 722 O O . VAL A 1 94 ? 12.448 -5.799 -9.028 1.00 87.81 94 VAL A O 1
ATOM 725 N N . SER A 1 95 ? 14.286 -5.307 -7.830 1.00 87.56 95 SER A N 1
ATOM 726 C CA . SER A 1 95 ? 15.192 -5.182 -8.971 1.00 87.56 95 SER A CA 1
ATOM 727 C C . SER A 1 95 ? 16.281 -6.253 -8.944 1.00 87.56 95 SER A C 1
ATOM 729 O O . SER A 1 95 ? 16.830 -6.576 -7.890 1.00 87.56 95 SER A O 1
ATOM 731 N N . ARG A 1 96 ? 16.597 -6.802 -10.123 1.00 86.44 96 ARG A N 1
ATOM 732 C CA . ARG A 1 96 ? 17.727 -7.724 -10.338 1.00 86.44 96 ARG A CA 1
ATOM 733 C C . ARG A 1 96 ? 18.982 -7.005 -10.834 1.00 86.44 96 ARG A C 1
ATOM 735 O O . ARG A 1 96 ? 20.079 -7.513 -10.626 1.00 86.44 96 ARG A O 1
ATOM 742 N N . SER A 1 97 ? 18.812 -5.832 -11.446 1.00 86.31 97 SER A N 1
ATOM 743 C CA . SER A 1 97 ? 19.901 -4.99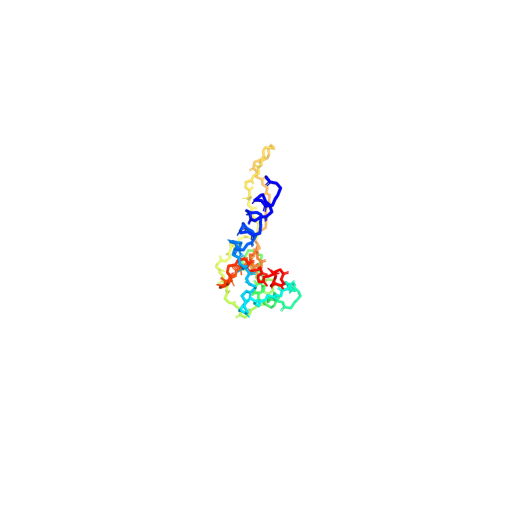7 -11.945 1.00 86.31 97 SER A CA 1
ATOM 744 C C . SER A 1 97 ? 20.286 -3.953 -10.895 1.00 86.31 97 SER A C 1
ATOM 746 O O . SER A 1 97 ? 19.422 -3.181 -10.459 1.00 86.31 97 SER A O 1
ATOM 748 N N . PRO A 1 98 ? 21.574 -3.839 -10.525 1.00 86.12 98 PRO A N 1
ATOM 749 C CA . PRO A 1 98 ? 22.049 -2.743 -9.691 1.00 86.12 98 PRO A CA 1
ATOM 750 C C . PRO A 1 98 ? 21.645 -1.383 -10.274 1.00 86.12 98 PRO A C 1
ATOM 752 O O . PRO A 1 98 ? 21.783 -1.151 -11.472 1.00 86.12 98 PRO A O 1
ATOM 755 N N . GLY A 1 99 ? 21.125 -0.493 -9.428 1.00 84.00 99 GLY A N 1
ATOM 756 C CA . GLY A 1 99 ? 20.733 0.865 -9.821 1.00 84.00 99 GLY A CA 1
ATOM 757 C C . GLY A 1 99 ? 19.416 0.985 -10.594 1.00 84.00 99 GLY A C 1
ATOM 758 O O . GLY A 1 99 ? 18.937 2.100 -10.741 1.00 84.00 99 GLY A O 1
ATOM 759 N N . CYS A 1 100 ? 18.798 -0.120 -11.021 1.00 88.50 100 CYS A N 1
ATOM 760 C CA . CYS A 1 100 ? 17.564 -0.074 -11.803 1.00 88.50 100 CYS A CA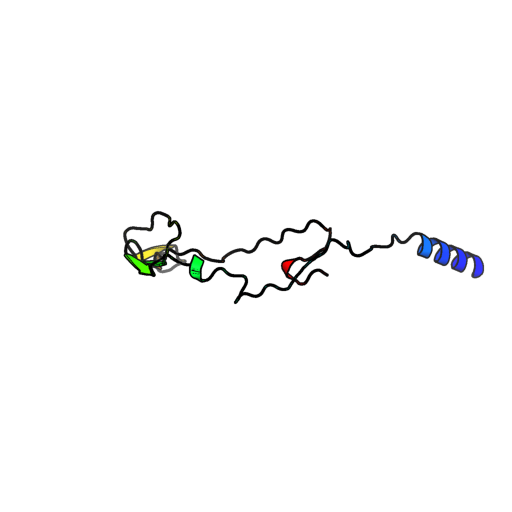 1
ATOM 761 C C . CYS A 1 100 ? 16.342 0.217 -10.922 1.00 88.50 100 CYS A C 1
ATOM 763 O O . CYS A 1 100 ? 16.004 -0.571 -10.030 1.00 88.50 100 CYS A O 1
ATOM 765 N N . MET A 1 101 ? 15.665 1.333 -11.194 1.00 90.12 101 MET A N 1
ATOM 766 C CA . MET A 1 101 ? 14.484 1.781 -10.453 1.00 90.12 101 MET A CA 1
ATOM 767 C C . MET A 1 101 ? 13.198 1.311 -11.148 1.00 90.12 101 MET A C 1
ATOM 769 O O . MET A 1 101 ? 12.595 2.033 -11.949 1.00 90.12 101 MET A O 1
ATOM 773 N N . VAL A 1 102 ? 12.781 0.077 -10.854 1.00 91.38 102 VAL A N 1
ATOM 774 C CA . VAL A 1 102 ? 11.712 -0.612 -11.600 1.00 91.38 102 VAL A CA 1
ATOM 775 C C . VAL A 1 102 ? 10.359 0.106 -11.532 1.00 91.38 102 VAL A C 1
ATOM 777 O O . VAL A 1 102 ? 9.701 0.207 -12.564 1.00 91.38 102 VAL A O 1
ATOM 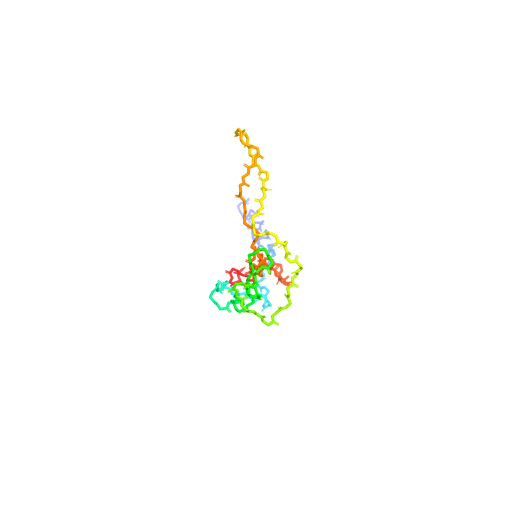780 N N . ASN A 1 103 ? 9.983 0.696 -10.391 1.00 91.19 103 ASN A N 1
ATOM 781 C CA . ASN A 1 103 ? 8.747 1.481 -10.256 1.00 91.19 103 ASN A CA 1
ATOM 782 C C . ASN A 1 103 ? 8.868 2.953 -10.696 1.00 91.19 103 ASN A C 1
ATOM 784 O O . ASN A 1 103 ? 7.866 3.672 -10.704 1.00 91.19 103 ASN A O 1
ATOM 788 N N . LEU A 1 104 ? 10.067 3.429 -11.061 1.00 91.00 104 LEU A N 1
ATOM 789 C CA . LEU A 1 104 ? 10.289 4.809 -11.521 1.00 91.00 104 LEU A CA 1
ATOM 790 C C . LEU A 1 104 ? 10.490 4.930 -13.033 1.00 91.00 104 LEU A C 1
ATOM 792 O O . LEU A 1 104 ? 10.632 6.044 -13.523 1.00 91.00 104 LEU A O 1
ATOM 796 N N . GLY A 1 105 ? 10.430 3.828 -13.785 1.00 87.75 105 GLY A N 1
ATOM 797 C CA . GLY A 1 105 ? 10.580 3.849 -15.245 1.00 87.75 105 GLY A CA 1
ATOM 798 C C . GLY A 1 105 ? 11.857 3.206 -15.780 1.00 87.75 105 GLY A C 1
ATOM 799 O O . GLY A 1 105 ? 12.115 3.333 -16.971 1.00 87.75 105 GLY A O 1
ATOM 800 N N . GLY A 1 106 ? 12.626 2.500 -14.942 1.00 85.12 106 GLY A N 1
ATOM 801 C CA . GLY A 1 106 ? 13.698 1.616 -15.415 1.00 85.12 106 GLY A CA 1
ATOM 802 C C . GLY A 1 106 ? 14.925 2.332 -15.979 1.00 85.12 106 GLY A C 1
ATOM 803 O O . GLY A 1 106 ? 15.517 1.851 -16.940 1.00 85.12 106 GLY A O 1
ATOM 804 N N . PHE A 1 107 ? 15.286 3.477 -15.406 1.00 74.06 107 PHE A N 1
ATOM 805 C CA . PHE A 1 107 ? 16.549 4.167 -15.675 1.00 74.06 107 PHE A CA 1
ATOM 806 C C . PH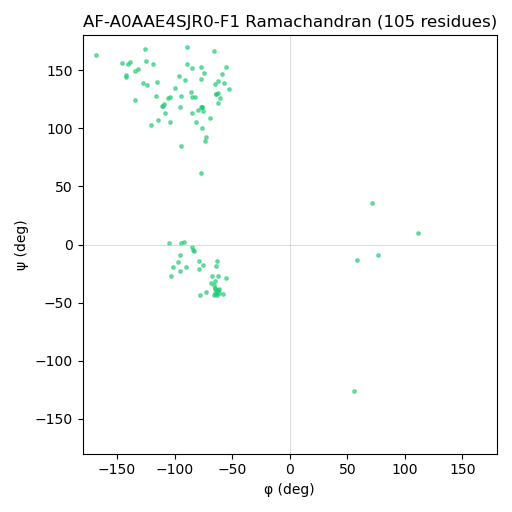E A 1 107 ? 17.528 4.030 -14.506 1.00 74.06 107 PHE A C 1
ATOM 808 O O . PHE A 1 107 ? 17.080 3.644 -13.397 1.00 74.06 107 PHE A O 1
#

Organism: NCBI:txid1463164

Foldseek 3Di:
DVVVVVVVVVVVVVPDDDDDQDPPQAADADDCVPPDPPLQQDQKDWAPRGPRHHPDDWDRGHNHQWDWDQDDDDVRTDIDGRITTDDPPDDDDDDPDPPFRRNHGRD

Secondary structure (DSSP, 8-state):
-HHHHHHHHHHHHHTS---PPPTT-------TTTSS-GGGGPSEEETTEEEE--SS------S-SEEEEE--TTTSEEEEE-EE-----------SSTT--GGGT--

Radius of gyration: 27.2 Å; Cα contacts (8 Å, |Δi|>4): 146; chains: 1; bounding box: 77×33×51 Å

pLDDT: mean 87.61, std 7.6, range [61.75, 95.0]

Solvent-accessible surface area (backbone atoms only — not comparable to full-atom values): 6692 Å² total; per-residue (Å²): 110,71,71,58,53,53,50,53,52,55,54,56,63,71,69,58,81,85,84,71,83,58,88,80,42,72,34,44,60,76,46,77,80,77,75,45,65,73,75,52,30,24,36,28,25,46,13,65,45,74,80,37,88,44,94,49,92,77,78,92,57,52,77,54,33,72,40,79,39,85,41,70,82,93,70,46,52,39,88,41,72,39,71,43,56,53,72,90,82,75,84,84,83,81,62,92,39,89,83,34,35,35,58,74,40,26,92

InterPro domains:
  IPR009649 TraU [PF06834] (27-105)

Mean predicted aligned error: 9.84 Å

Sequence (107 aa):
MRKISFLFILLFFSLVPQVHADPSCEGRFVNPITDVCWRCIFPLSLGSVQVGKGDLPDTSNPGSPLQLCPAPPPIFVRPGLAIGYWEPMAMTDVSRSPGCMVNLGGF